Protein AF-A0A2V8JA60-F1 (afdb_monomer_lite)

Secondary structure (DSSP, 8-state):
-PPPPTTEEEEPPPEE-TTT--EEEEEEEEETTEEEEEEEEESSS-GGGPEEEEEEEESSHHHHHHHHHHHHHHH-TTPPPS-S--TT--EEEE--

Radius of gyration: 12.79 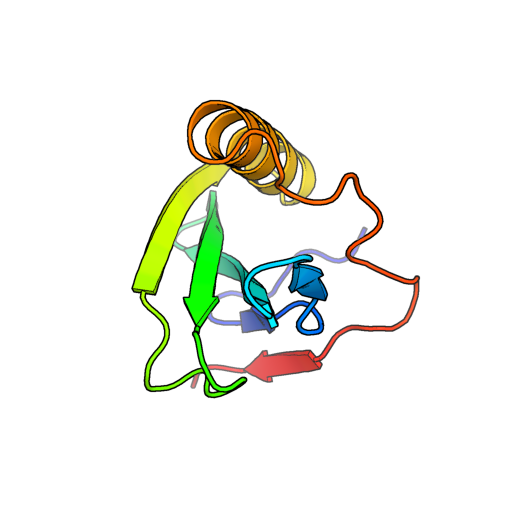Å; chains: 1; bounding box: 31×30×34 Å

Sequence (96 aa):
MARLSQNVVVLSKPVRTFPNGDFFYIELSRKHNRYDCVLKMARDASLQSSVVVVRAQGKTIREAEDDCYRKALERCPTFPRPPYVTRGSQLARVVA

Structure (mmCIF, N/CA/C/O backbone):
data_AF-A0A2V8JA60-F1
#
_entry.id   AF-A0A2V8JA60-F1
#
loop_
_atom_site.group_PDB
_atom_site.id
_atom_site.type_symbol
_atom_site.label_atom_id
_atom_site.label_alt_id
_atom_site.label_comp_id
_atom_site.label_asym_id
_atom_site.label_entity_id
_atom_site.label_seq_id
_atom_site.pdbx_PDB_ins_code
_atom_site.Cartn_x
_atom_site.Cartn_y
_atom_site.Cartn_z
_atom_site.occupancy
_atom_site.B_iso_or_equiv
_atom_site.auth_seq_id
_atom_site.auth_comp_id
_atom_site.auth_asym_id
_atom_site.auth_atom_id
_atom_site.pdbx_PDB_model_num
ATOM 1 N N . MET A 1 1 ? -19.063 0.094 5.513 1.00 45.81 1 MET A N 1
ATOM 2 C CA . MET A 1 1 ? -17.621 -0.148 5.267 1.00 45.81 1 MET A CA 1
ATOM 3 C C . MET A 1 1 ? -17.156 -1.243 6.213 1.00 45.81 1 MET A C 1
ATOM 5 O O . MET A 1 1 ? -17.303 -1.070 7.418 1.00 45.81 1 MET A O 1
ATOM 9 N N . ALA A 1 2 ? -16.689 -2.378 5.686 1.00 53.88 2 ALA A N 1
ATOM 10 C CA . ALA A 1 2 ? -16.215 -3.498 6.498 1.00 53.88 2 ALA A CA 1
ATOM 11 C C . ALA A 1 2 ? -14.965 -3.077 7.288 1.00 53.88 2 ALA A C 1
ATOM 13 O O . ALA A 1 2 ? -14.014 -2.547 6.715 1.00 53.88 2 ALA A O 1
ATOM 14 N N . ARG A 1 3 ? -14.985 -3.257 8.612 1.00 58.09 3 ARG A N 1
ATOM 15 C CA . ARG A 1 3 ? -13.802 -3.056 9.460 1.00 58.09 3 ARG A CA 1
ATOM 16 C C . ARG A 1 3 ? -12.839 -4.210 9.191 1.00 58.09 3 ARG A C 1
ATOM 18 O O . ARG A 1 3 ? -13.278 -5.355 9.193 1.00 58.09 3 ARG A O 1
ATOM 25 N N . LEU A 1 4 ? -11.551 -3.925 8.996 1.00 61.91 4 LEU A N 1
ATOM 26 C CA . LEU A 1 4 ? -10.550 -4.994 8.961 1.00 61.91 4 LEU A CA 1
ATOM 27 C C . LEU A 1 4 ? -10.515 -5.693 10.322 1.00 61.91 4 LEU A C 1
ATOM 29 O O . LEU A 1 4 ? -10.504 -5.038 11.376 1.00 61.91 4 LEU A O 1
ATOM 33 N N . SER A 1 5 ? -10.523 -7.022 10.290 1.00 65.56 5 SER A N 1
ATOM 34 C CA . SER A 1 5 ? -10.297 -7.845 11.473 1.00 65.56 5 SER A CA 1
ATOM 35 C C . SER A 1 5 ? -8.886 -7.596 12.008 1.00 65.56 5 SER A C 1
ATOM 37 O O . SER A 1 5 ? -7.973 -7.222 11.267 1.00 65.56 5 SER A O 1
ATOM 39 N N . GLN A 1 6 ? -8.714 -7.755 13.318 1.00 61.75 6 GLN A N 1
ATOM 40 C CA . GLN A 1 6 ? -7.394 -7.692 13.943 1.00 61.75 6 GLN A CA 1
ATOM 41 C C . GLN A 1 6 ? -6.474 -8.727 13.270 1.00 61.75 6 GLN A C 1
ATOM 43 O O . GLN A 1 6 ? -6.933 -9.818 12.944 1.00 61.75 6 GLN A O 1
ATOM 48 N N . ASN A 1 7 ? -5.214 -8.362 13.018 1.00 62.59 7 ASN A N 1
ATOM 49 C CA . ASN A 1 7 ? -4.198 -9.196 12.346 1.00 62.59 7 ASN A CA 1
ATOM 50 C C . ASN A 1 7 ? -4.418 -9.479 10.845 1.00 62.59 7 ASN A C 1
ATOM 52 O O . ASN A 1 7 ? -3.645 -10.210 10.228 1.00 62.59 7 ASN A O 1
ATOM 56 N N . VAL A 1 8 ? -5.417 -8.867 10.201 1.00 65.50 8 VAL A N 1
ATOM 57 C CA . VAL A 1 8 ? -5.529 -8.938 8.736 1.00 65.50 8 VAL A CA 1
ATOM 58 C C . VAL A 1 8 ? -4.623 -7.894 8.103 1.00 65.50 8 VAL A C 1
ATOM 60 O O . VAL A 1 8 ? -4.705 -6.708 8.438 1.00 65.50 8 VAL A O 1
ATOM 63 N N . VAL A 1 9 ? -3.791 -8.345 7.166 1.00 67.31 9 VAL A N 1
ATOM 64 C CA . VAL A 1 9 ? -2.930 -7.495 6.354 1.00 67.31 9 VAL A CA 1
ATOM 65 C C . VAL A 1 9 ? -3.458 -7.489 4.922 1.00 67.31 9 VAL A C 1
ATOM 67 O O . VAL A 1 9 ? -3.461 -8.503 4.227 1.00 67.31 9 VAL A O 1
ATOM 70 N N . VAL A 1 10 ? -3.936 -6.342 4.457 1.00 69.31 10 VAL A N 1
ATOM 71 C CA . VAL A 1 10 ? -4.343 -6.171 3.060 1.00 69.31 10 VAL A CA 1
ATOM 72 C C . VAL A 1 10 ? -3.185 -5.571 2.296 1.00 69.31 10 VAL A C 1
ATOM 74 O O . VAL A 1 10 ? -2.711 -4.490 2.635 1.00 69.31 10 VAL A O 1
ATOM 77 N N . LEU A 1 11 ? -2.752 -6.274 1.257 1.00 67.62 11 LEU A N 1
ATOM 78 C CA . LEU A 1 11 ? -1.745 -5.790 0.328 1.00 67.62 11 LEU A CA 1
ATOM 79 C C . LEU A 1 11 ? -2.443 -5.300 -0.940 1.00 67.62 11 LEU A C 1
ATOM 81 O O . LEU A 1 11 ? -3.292 -5.993 -1.511 1.00 67.62 11 LEU A O 1
ATOM 85 N N . SER A 1 12 ? -2.095 -4.096 -1.387 1.00 66.88 12 SER A N 1
ATOM 86 C CA . SER A 1 12 ? -2.506 -3.614 -2.702 1.00 66.88 12 SER A CA 1
ATOM 87 C C . SER A 1 12 ? -1.817 -4.418 -3.801 1.00 66.88 12 SER A C 1
ATOM 89 O O . SER A 1 12 ? -0.759 -5.023 -3.594 1.00 66.88 12 SER A O 1
ATOM 91 N N . LYS A 1 13 ? -2.381 -4.375 -5.014 1.00 63.81 13 LYS A N 1
ATOM 92 C CA . LYS A 1 13 ? -1.633 -4.833 -6.184 1.00 63.81 13 LYS A CA 1
ATOM 93 C C . LYS A 1 13 ? -0.366 -3.985 -6.359 1.00 63.81 13 LYS A C 1
ATOM 95 O O . LYS A 1 13 ? -0.405 -2.785 -6.067 1.00 63.81 13 LYS A O 1
ATOM 100 N N . PRO A 1 14 ? 0.729 -4.602 -6.832 1.00 64.62 14 PRO A N 1
ATOM 101 C CA . PRO A 1 14 ? 1.936 -3.878 -7.180 1.00 64.62 14 PRO A CA 1
ATOM 102 C C . PRO A 1 14 ? 1.635 -2.841 -8.260 1.00 64.62 14 PRO A C 1
ATOM 104 O O . PRO A 1 14 ? 1.052 -3.178 -9.292 1.00 64.62 14 PRO A O 1
ATOM 107 N N . VAL A 1 15 ? 2.072 -1.603 -8.050 1.00 67.44 15 VAL A N 1
ATOM 108 C CA . VAL A 1 15 ? 2.082 -0.587 -9.107 1.00 67.44 15 VAL A CA 1
ATOM 109 C C . VAL A 1 15 ? 3.516 -0.335 -9.524 1.00 67.44 15 VAL A C 1
ATOM 111 O O . VAL A 1 15 ? 4.355 0.029 -8.703 1.00 67.44 15 VAL A O 1
ATOM 114 N N . ARG A 1 16 ? 3.786 -0.567 -10.809 1.00 67.75 16 ARG A N 1
ATOM 115 C CA . ARG A 1 16 ? 5.092 -0.335 -11.418 1.00 67.75 16 ARG A CA 1
ATOM 116 C C . ARG A 1 16 ? 5.263 1.155 -11.699 1.00 67.75 16 ARG A C 1
ATOM 118 O O . ARG A 1 16 ? 4.406 1.751 -12.350 1.00 67.75 16 ARG A O 1
ATOM 125 N N . THR A 1 17 ? 6.356 1.750 -11.243 1.00 66.75 17 THR A N 1
ATOM 126 C CA . THR A 1 17 ? 6.724 3.119 -11.596 1.00 66.75 17 THR A CA 1
ATOM 127 C C . THR A 1 17 ? 7.552 3.160 -12.865 1.00 66.75 17 THR A C 1
ATOM 129 O O . THR A 1 17 ? 8.339 2.268 -13.177 1.00 66.75 17 THR A O 1
ATOM 132 N N . PHE A 1 18 ? 7.373 4.246 -13.604 1.00 53.72 18 PHE A N 1
ATOM 133 C CA . PHE A 1 18 ? 8.201 4.614 -14.739 1.00 53.72 18 PHE A CA 1
ATOM 134 C C . PHE A 1 18 ? 9.078 5.810 -14.331 1.00 53.72 18 PHE A C 1
ATOM 136 O O . PHE A 1 18 ? 8.576 6.676 -13.608 1.00 53.72 18 PHE A O 1
ATOM 143 N N . PRO A 1 19 ? 10.356 5.902 -14.753 1.00 60.41 19 PRO A N 1
ATOM 144 C CA . PRO A 1 19 ? 11.088 5.014 -15.670 1.00 60.41 19 PRO A CA 1
ATOM 145 C C . PRO A 1 19 ? 11.850 3.862 -14.995 1.00 60.41 19 PRO A C 1
ATOM 147 O O . PRO A 1 19 ? 12.246 2.922 -15.675 1.00 60.41 19 PRO A O 1
ATOM 150 N N . ASN A 1 20 ? 12.041 3.907 -13.674 1.00 65.94 20 ASN A N 1
ATOM 151 C CA . ASN A 1 20 ? 12.932 2.979 -12.965 1.00 65.94 20 ASN A CA 1
ATOM 152 C C . ASN A 1 20 ? 12.424 1.529 -12.917 1.00 65.94 20 ASN A C 1
ATOM 154 O O . ASN A 1 20 ? 13.208 0.613 -12.697 1.00 65.94 20 ASN A O 1
ATOM 158 N N . GLY A 1 21 ? 11.125 1.304 -13.132 1.00 67.88 21 GLY A N 1
ATOM 159 C CA . GLY A 1 21 ? 10.538 -0.031 -13.108 1.00 67.88 21 GLY A CA 1
ATOM 160 C C . GLY A 1 21 ? 10.299 -0.592 -11.707 1.00 67.88 21 GLY A C 1
ATOM 161 O O . GLY A 1 21 ? 9.950 -1.765 -11.613 1.00 67.88 21 GLY A O 1
ATOM 162 N N . ASP A 1 22 ? 10.443 0.218 -10.655 1.00 75.19 22 ASP A N 1
ATOM 163 C CA . ASP A 1 22 ? 10.213 -0.202 -9.273 1.00 75.19 22 ASP A CA 1
ATOM 164 C C . ASP A 1 22 ? 8.732 -0.515 -9.015 1.00 75.19 22 ASP A C 1
ATOM 166 O O . ASP A 1 22 ? 7.828 0.068 -9.610 1.00 75.19 22 ASP A O 1
ATOM 170 N N . PHE A 1 23 ? 8.465 -1.419 -8.085 1.00 76.38 23 PHE A N 1
ATOM 171 C CA . PHE A 1 23 ? 7.132 -1.853 -7.695 1.00 76.38 23 PHE A CA 1
ATOM 172 C C . PHE A 1 23 ? 6.774 -1.319 -6.317 1.00 76.38 23 PHE A C 1
ATOM 174 O O . PHE A 1 23 ? 7.493 -1.550 -5.347 1.00 76.38 23 PHE A O 1
ATOM 181 N N . PHE A 1 24 ? 5.628 -0.657 -6.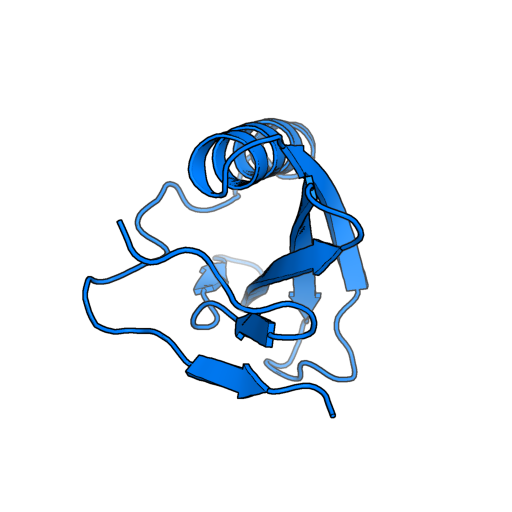213 1.00 77.69 24 PHE A N 1
ATOM 182 C CA . PHE A 1 24 ? 5.103 -0.159 -4.949 1.00 77.69 24 PHE A CA 1
ATOM 183 C C . PHE A 1 24 ? 3.932 -1.001 -4.458 1.00 77.69 24 PHE A C 1
ATOM 185 O O . PHE A 1 24 ? 3.055 -1.383 -5.234 1.00 77.69 24 PHE A O 1
ATOM 192 N N . TYR A 1 25 ? 3.906 -1.237 -3.150 1.00 77.50 25 TYR A N 1
ATOM 193 C CA . TYR A 1 25 ? 2.881 -1.993 -2.442 1.00 77.50 25 TYR A CA 1
ATOM 194 C C . TYR A 1 25 ? 2.401 -1.182 -1.256 1.00 77.50 25 TYR A C 1
ATOM 196 O O . TYR A 1 25 ? 3.207 -0.643 -0.500 1.00 77.50 25 TYR A O 1
ATOM 204 N N . ILE A 1 26 ? 1.095 -1.149 -1.055 1.00 78.81 26 ILE A N 1
ATOM 205 C CA . ILE A 1 26 ? 0.494 -0.578 0.139 1.00 78.81 26 ILE A CA 1
ATOM 206 C C . ILE A 1 26 ? 0.039 -1.732 1.010 1.00 78.81 26 ILE A C 1
ATOM 208 O O . ILE A 1 26 ? -0.721 -2.594 0.576 1.00 78.81 26 ILE A O 1
ATOM 212 N N . GLU A 1 27 ? 0.528 -1.749 2.237 1.00 82.12 27 GLU A N 1
ATOM 213 C CA . GLU A 1 27 ? 0.180 -2.720 3.252 1.00 82.12 27 GLU A CA 1
ATOM 214 C C . GLU A 1 27 ? -0.668 -2.036 4.322 1.00 82.12 27 GLU A C 1
ATOM 216 O O . GLU A 1 27 ? -0.207 -1.135 5.022 1.00 82.12 27 GLU A O 1
ATOM 221 N N . LEU A 1 28 ? -1.918 -2.469 4.443 1.00 81.81 28 LEU A N 1
ATOM 222 C CA . LEU A 1 28 ? -2.854 -2.003 5.455 1.00 81.81 28 LEU A CA 1
ATOM 223 C C . LEU A 1 28 ? -3.028 -3.077 6.510 1.00 81.81 28 LEU A C 1
ATOM 225 O O . LEU A 1 28 ? -3.387 -4.209 6.200 1.00 81.81 28 LEU A O 1
ATOM 229 N N . SER A 1 29 ? -2.830 -2.712 7.766 1.00 81.88 29 SER A N 1
ATOM 230 C CA . SER A 1 29 ? -3.035 -3.610 8.897 1.00 81.88 29 SER A CA 1
ATOM 231 C C . SER A 1 29 ? -3.785 -2.902 10.014 1.00 81.88 29 SER A C 1
ATOM 233 O O . SER A 1 29 ? -3.785 -1.674 10.106 1.00 81.88 29 SER A O 1
ATOM 235 N N . ARG A 1 30 ? -4.460 -3.667 10.873 1.00 81.38 30 ARG A N 1
ATOM 236 C CA . ARG A 1 30 ? -5.116 -3.126 12.067 1.00 81.38 30 ARG A CA 1
ATOM 237 C C . ARG A 1 30 ? -4.388 -3.594 13.320 1.00 81.38 30 ARG A C 1
ATOM 239 O O . ARG A 1 30 ? -4.392 -4.787 13.620 1.00 81.38 30 ARG A O 1
ATOM 246 N N . LYS A 1 31 ? -3.834 -2.651 14.087 1.00 79.94 31 LYS A N 1
ATOM 247 C CA . LYS A 1 31 ? -3.121 -2.906 15.345 1.00 79.94 31 LYS A CA 1
ATOM 248 C C . LYS A 1 31 ? -3.732 -2.082 16.478 1.00 79.94 31 LYS A C 1
ATOM 250 O O . LYS A 1 31 ? -3.851 -0.868 16.367 1.00 79.94 31 LYS A O 1
ATOM 255 N N . HIS A 1 32 ? -4.141 -2.746 17.563 1.00 74.69 32 HIS A N 1
ATOM 256 C CA . HIS A 1 32 ? -4.689 -2.122 18.785 1.00 74.69 32 HIS A CA 1
ATOM 257 C C . HIS A 1 32 ? -5.669 -0.963 18.515 1.00 74.69 32 HIS A C 1
ATOM 259 O O . HIS A 1 32 ? -5.537 0.134 19.049 1.00 74.69 32 HIS A O 1
ATOM 265 N N . ASN A 1 33 ? -6.658 -1.217 17.653 1.00 77.81 33 ASN A N 1
ATOM 266 C CA . ASN A 1 33 ? -7.717 -0.275 17.281 1.00 77.81 33 ASN A CA 1
ATOM 267 C C . ASN A 1 33 ? -7.315 0.915 16.383 1.00 77.81 33 ASN A C 1
ATOM 269 O O . ASN A 1 33 ? -8.162 1.757 16.090 1.00 77.81 33 ASN A O 1
ATOM 273 N N . ARG A 1 34 ? -6.074 0.960 15.892 1.00 81.62 34 ARG A N 1
ATOM 274 C CA . ARG A 1 34 ? -5.632 1.867 14.824 1.00 81.62 34 ARG A CA 1
ATOM 275 C C . ARG A 1 34 ? -5.373 1.098 13.534 1.00 81.62 34 ARG A C 1
ATOM 277 O O . ARG A 1 34 ? -5.144 -0.112 13.557 1.00 81.62 34 ARG A O 1
ATOM 284 N N . TYR A 1 35 ? -5.430 1.812 12.419 1.00 82.88 35 TYR A N 1
ATOM 285 C CA . TYR A 1 35 ? -5.043 1.304 11.112 1.00 82.88 35 TYR A CA 1
ATOM 286 C C . TYR A 1 35 ? -3.638 1.807 10.801 1.00 82.88 35 TYR A C 1
ATOM 288 O O . TYR A 1 35 ? -3.396 3.011 10.822 1.00 82.88 35 TYR A O 1
ATOM 296 N N . ASP A 1 36 ? -2.720 0.884 10.553 1.00 86.12 36 ASP A N 1
ATOM 297 C CA . ASP A 1 36 ? -1.380 1.156 10.050 1.00 86.12 36 ASP A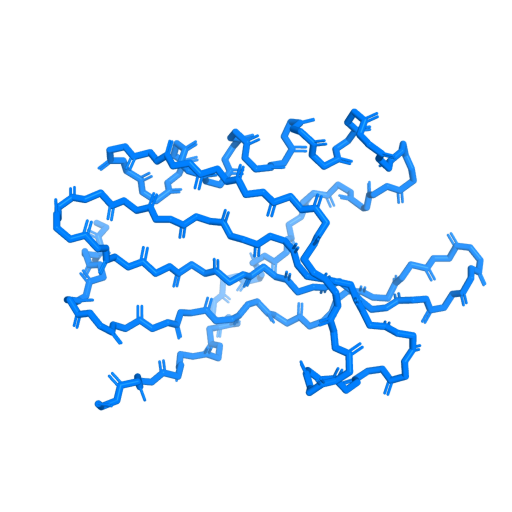 CA 1
ATOM 298 C C . ASP A 1 36 ? -1.407 1.006 8.526 1.00 86.12 36 ASP A C 1
ATOM 300 O O . ASP A 1 36 ? -1.893 0.001 8.005 1.00 86.12 36 ASP A O 1
ATOM 304 N N . CYS A 1 37 ? -0.857 1.993 7.825 1.00 85.62 37 CYS A N 1
ATOM 305 C CA . CYS A 1 37 ? -0.626 1.962 6.389 1.00 85.62 37 CYS A CA 1
ATOM 306 C C . CYS A 1 37 ? 0.877 2.073 6.132 1.00 85.62 37 CYS A C 1
ATOM 308 O O . CYS A 1 37 ? 1.529 3.018 6.584 1.00 85.62 37 CYS A O 1
ATOM 310 N N . VAL A 1 38 ? 1.438 1.098 5.425 1.00 87.38 38 VAL A N 1
ATOM 311 C CA . VAL A 1 38 ? 2.864 1.017 5.117 1.00 87.38 38 VAL A CA 1
ATOM 312 C C . VAL A 1 38 ? 3.034 0.956 3.609 1.00 87.38 38 VAL A C 1
ATOM 314 O O . VAL A 1 38 ? 2.549 0.033 2.964 1.00 87.38 38 VAL A O 1
ATOM 317 N N . LEU A 1 39 ? 3.754 1.921 3.047 1.00 84.31 39 LEU A N 1
ATOM 318 C CA . LEU A 1 39 ? 4.176 1.876 1.657 1.00 84.31 39 LEU A CA 1
ATOM 319 C C . LEU A 1 39 ? 5.519 1.157 1.569 1.00 84.31 39 LEU A C 1
ATOM 321 O O . LEU A 1 39 ? 6.496 1.581 2.193 1.00 84.31 39 LEU A O 1
ATOM 325 N N . LYS A 1 40 ? 5.573 0.097 0.772 1.00 85.19 40 LYS A N 1
ATOM 326 C CA . LYS A 1 40 ? 6.781 -0.668 0.474 1.00 85.19 40 LYS A CA 1
ATOM 327 C C . LYS A 1 40 ? 7.147 -0.513 -0.997 1.00 85.19 40 LYS A C 1
ATOM 329 O O . LYS A 1 40 ? 6.265 -0.419 -1.844 1.00 85.19 40 LYS A O 1
ATOM 334 N N . MET A 1 41 ? 8.438 -0.512 -1.293 1.00 80.38 41 MET A N 1
ATOM 335 C CA . MET A 1 41 ? 8.993 -0.424 -2.642 1.00 80.38 41 MET A CA 1
ATOM 336 C C . MET A 1 41 ? 9.938 -1.600 -2.871 1.00 80.38 41 MET A C 1
ATOM 338 O O . MET A 1 41 ? 10.793 -1.864 -2.031 1.00 80.38 41 MET A O 1
ATOM 342 N N . ALA A 1 42 ? 9.798 -2.307 -3.985 1.00 81.81 42 ALA A N 1
ATOM 343 C CA . ALA A 1 42 ? 10.684 -3.391 -4.396 1.00 81.81 42 ALA A CA 1
ATOM 344 C C . ALA A 1 42 ? 11.178 -3.149 -5.820 1.00 81.81 42 ALA A C 1
ATOM 346 O O . ALA A 1 42 ? 10.400 -2.725 -6.665 1.00 81.81 42 ALA A O 1
ATOM 347 N N . ARG A 1 43 ? 12.438 -3.470 -6.113 1.00 75.56 43 ARG A N 1
ATOM 348 C CA . ARG A 1 43 ? 12.982 -3.335 -7.475 1.00 75.56 43 ARG A CA 1
ATOM 349 C C . ARG A 1 43 ? 12.474 -4.432 -8.422 1.00 75.56 43 ARG A C 1
ATOM 351 O O . ARG A 1 43 ? 12.105 -4.138 -9.550 1.00 75.56 43 ARG A O 1
ATOM 358 N N . ASP A 1 44 ? 12.335 -5.666 -7.929 1.00 73.06 44 ASP A N 1
ATOM 359 C CA . ASP A 1 44 ? 12.088 -6.863 -8.760 1.00 73.06 44 ASP A CA 1
ATOM 360 C C . ASP A 1 44 ? 10.721 -7.532 -8.526 1.00 73.06 44 ASP A C 1
ATOM 362 O O . ASP A 1 44 ? 10.603 -8.754 -8.514 1.00 73.06 44 ASP A O 1
ATOM 366 N N . ALA A 1 45 ? 9.672 -6.754 -8.249 1.00 67.19 45 ALA A N 1
ATOM 367 C CA . ALA A 1 45 ? 8.324 -7.251 -7.925 1.00 67.19 45 ALA A CA 1
ATOM 368 C C . ALA A 1 45 ? 8.238 -8.237 -6.728 1.00 67.19 45 ALA A C 1
ATOM 370 O O . ALA A 1 45 ? 7.175 -8.814 -6.465 1.00 67.19 45 ALA A O 1
ATOM 371 N N . SER A 1 46 ? 9.327 -8.416 -5.975 1.00 71.69 46 SER A N 1
ATOM 372 C CA . SER A 1 46 ? 9.402 -9.305 -4.818 1.00 71.69 46 SER A CA 1
ATOM 373 C C . SER A 1 46 ? 9.080 -8.561 -3.524 1.00 71.69 46 SER A C 1
ATOM 375 O O . SER A 1 46 ? 9.816 -7.675 -3.090 1.00 71.69 46 SER A O 1
ATOM 377 N N . LEU A 1 47 ? 8.007 -8.978 -2.847 1.00 68.62 47 LEU A N 1
ATOM 378 C CA . LEU A 1 47 ? 7.630 -8.463 -1.525 1.00 68.62 47 LEU A CA 1
ATOM 379 C C . LEU A 1 47 ? 8.694 -8.742 -0.448 1.00 68.62 47 LEU A C 1
ATOM 381 O O . LEU A 1 47 ? 8.790 -7.979 0.512 1.00 68.62 47 LEU A O 1
ATOM 385 N N . GLN A 1 48 ? 9.490 -9.808 -0.586 1.00 75.69 48 GLN A N 1
ATOM 386 C CA . GLN A 1 48 ? 10.531 -10.160 0.392 1.00 75.69 48 GLN A CA 1
ATOM 387 C C . GLN A 1 48 ? 11.716 -9.190 0.358 1.00 75.69 48 GLN A C 1
ATOM 389 O O . GLN A 1 48 ? 12.307 -8.903 1.392 1.00 75.69 48 GLN A O 1
ATOM 394 N N . SER A 1 49 ? 12.017 -8.646 -0.819 1.00 75.81 49 SER A N 1
ATOM 395 C CA . SER A 1 49 ? 13.089 -7.668 -1.031 1.00 75.81 49 SER A CA 1
ATOM 396 C C . SER A 1 49 ? 12.578 -6.225 -0.967 1.00 75.81 49 SER A C 1
ATOM 398 O O . SER A 1 49 ? 13.243 -5.306 -1.442 1.00 75.81 49 SER A O 1
ATOM 400 N N . SER A 1 50 ? 11.370 -6.020 -0.431 1.00 78.69 50 SER A N 1
ATOM 401 C CA . SER A 1 50 ? 10.741 -4.705 -0.382 1.00 78.69 50 SER A CA 1
ATOM 402 C C . SER A 1 50 ? 11.228 -3.882 0.813 1.00 78.69 50 SER A C 1
ATOM 404 O O . SER A 1 50 ? 11.367 -4.379 1.931 1.00 78.69 50 SER A O 1
ATOM 406 N N . VAL A 1 51 ? 11.470 -2.596 0.578 1.00 82.38 51 VAL A N 1
ATOM 407 C CA . VAL A 1 51 ? 11.893 -1.623 1.588 1.00 82.38 51 VAL A CA 1
ATOM 408 C C . VAL A 1 51 ? 10.704 -0.754 1.971 1.00 82.38 51 VAL A C 1
ATOM 410 O O . VAL A 1 51 ? 9.947 -0.307 1.111 1.00 82.38 51 VAL A O 1
ATOM 413 N N . VAL A 1 52 ? 10.531 -0.492 3.267 1.00 85.94 52 VAL A N 1
ATOM 414 C CA . VAL A 1 52 ? 9.498 0.428 3.758 1.00 85.94 52 VAL A CA 1
ATOM 415 C C . VAL A 1 52 ? 9.897 1.866 3.429 1.00 85.94 52 VAL A C 1
ATOM 417 O O . VAL A 1 52 ? 10.883 2.377 3.955 1.00 85.94 52 VAL A O 1
ATOM 420 N N . VAL A 1 53 ? 9.105 2.531 2.591 1.00 82.62 53 VAL A N 1
ATOM 421 C CA . VAL A 1 53 ? 9.327 3.925 2.181 1.00 82.62 53 VAL A CA 1
ATOM 422 C C . VAL A 1 53 ? 8.563 4.883 3.081 1.00 82.62 53 VAL A C 1
ATOM 424 O O . VAL A 1 53 ? 9.093 5.924 3.460 1.00 82.62 53 VAL A O 1
ATOM 427 N N . VAL A 1 54 ? 7.324 4.546 3.443 1.00 86.44 54 VAL A N 1
ATOM 428 C CA . VAL A 1 54 ? 6.456 5.399 4.266 1.00 86.44 54 VAL A CA 1
ATOM 429 C C . VAL A 1 54 ? 5.665 4.553 5.244 1.00 86.44 54 VAL A C 1
ATOM 431 O O . VAL A 1 54 ? 5.234 3.447 4.926 1.00 86.44 54 VAL A O 1
ATOM 434 N N . ARG A 1 55 ? 5.423 5.112 6.429 1.00 88.25 55 ARG A N 1
ATOM 435 C CA . ARG A 1 55 ? 4.474 4.583 7.402 1.00 88.25 55 ARG A CA 1
ATOM 436 C C . ARG A 1 55 ? 3.548 5.693 7.890 1.00 88.25 55 ARG A C 1
ATOM 438 O O . ARG A 1 55 ? 4.005 6.788 8.218 1.00 88.25 55 ARG A O 1
ATOM 445 N N . ALA A 1 56 ? 2.264 5.384 7.968 1.00 87.19 56 ALA A N 1
ATOM 446 C CA . ALA A 1 56 ? 1.223 6.252 8.493 1.00 87.19 56 ALA A CA 1
ATOM 447 C C . ALA A 1 56 ? 0.262 5.462 9.385 1.00 87.19 56 ALA A C 1
ATOM 449 O O . ALA A 1 56 ? 0.144 4.240 9.268 1.00 87.19 56 ALA A O 1
ATOM 450 N N . GLN A 1 57 ? -0.413 6.165 10.291 1.00 88.50 57 GLN A N 1
ATOM 451 C CA . GLN A 1 57 ? -1.421 5.592 11.176 1.00 88.50 57 GLN A CA 1
ATOM 452 C C . GLN A 1 57 ? -2.667 6.468 11.179 1.00 88.50 57 GLN A C 1
ATOM 454 O O . GLN A 1 57 ? -2.563 7.689 11.224 1.00 88.50 57 GLN A O 1
ATOM 459 N N . GLY A 1 58 ? -3.837 5.838 11.193 1.00 84.38 58 GLY A N 1
ATOM 460 C CA . GLY A 1 58 ? -5.127 6.520 11.233 1.00 84.38 58 GLY A CA 1
ATOM 461 C C . GLY A 1 58 ? -6.127 5.814 12.141 1.00 84.38 58 GLY A C 1
ATOM 462 O O . GLY A 1 58 ? -5.990 4.629 12.465 1.00 84.38 58 GLY A O 1
ATOM 463 N N . LYS A 1 59 ? -7.167 6.540 12.559 1.00 85.31 59 LYS A N 1
ATOM 464 C CA . LYS A 1 59 ? -8.318 5.956 13.267 1.00 85.31 59 LYS A CA 1
ATOM 465 C C . LYS A 1 59 ? -9.220 5.190 12.304 1.00 85.31 59 LYS A C 1
ATOM 467 O O . LYS A 1 59 ? -9.926 4.271 12.713 1.00 85.31 59 LYS A O 1
ATOM 472 N N . THR A 1 60 ? -9.179 5.547 11.023 1.00 80.88 60 THR A N 1
ATOM 473 C CA . THR A 1 60 ? -9.865 4.841 9.939 1.00 80.88 60 THR A CA 1
ATOM 474 C C . THR A 1 60 ? -8.874 4.393 8.868 1.00 80.88 60 THR A C 1
ATOM 476 O O . THR A 1 60 ? -7.791 4.960 8.750 1.00 80.88 60 THR A O 1
ATOM 479 N N . ILE A 1 61 ? -9.263 3.393 8.068 1.00 78.06 61 ILE A N 1
ATOM 480 C CA . ILE A 1 61 ? -8.479 2.933 6.909 1.00 78.06 61 ILE A CA 1
ATOM 481 C C . ILE A 1 61 ? -8.162 4.117 5.994 1.00 78.06 61 ILE A C 1
ATOM 483 O O . ILE A 1 61 ? -7.008 4.352 5.671 1.00 78.06 61 ILE A O 1
ATOM 487 N N . ARG A 1 62 ? -9.187 4.910 5.663 1.00 77.56 62 ARG A N 1
ATOM 488 C CA . ARG A 1 62 ? -9.072 6.037 4.736 1.00 77.56 62 ARG A CA 1
ATOM 489 C C . ARG A 1 62 ? -8.127 7.123 5.240 1.00 77.56 62 ARG A C 1
ATOM 491 O O . ARG A 1 62 ? -7.390 7.698 4.457 1.00 77.56 62 ARG A O 1
ATOM 498 N N . GLU A 1 63 ? -8.147 7.394 6.540 1.00 81.69 63 GLU A N 1
ATOM 499 C CA . GLU A 1 63 ? -7.253 8.372 7.166 1.00 81.69 63 GLU A CA 1
ATOM 500 C C . GLU A 1 63 ? -5.798 7.879 7.169 1.00 81.69 63 GLU A C 1
ATOM 502 O O . GLU A 1 63 ? -4.890 8.645 6.863 1.00 81.69 63 GLU A O 1
ATOM 507 N N . ALA A 1 64 ? -5.579 6.586 7.445 1.00 83.00 64 ALA A N 1
ATOM 508 C CA . ALA A 1 64 ? -4.253 5.976 7.373 1.00 83.00 64 ALA A CA 1
ATOM 509 C C . ALA A 1 64 ? -3.709 5.958 5.935 1.00 83.00 64 ALA A C 1
ATOM 511 O O . ALA A 1 64 ? -2.532 6.239 5.722 1.00 83.00 64 ALA A O 1
ATOM 512 N N . GLU A 1 65 ? -4.564 5.651 4.956 1.00 79.62 65 GLU A N 1
ATOM 513 C CA . GLU A 1 65 ? -4.235 5.693 3.532 1.00 79.62 65 GLU A CA 1
ATOM 514 C C . GLU A 1 65 ? -3.883 7.113 3.081 1.00 79.62 65 GLU A C 1
ATOM 516 O O . GLU A 1 65 ? -2.818 7.310 2.506 1.00 79.62 65 GLU A O 1
ATOM 521 N N . ASP A 1 66 ? -4.738 8.104 3.358 1.00 82.31 66 ASP A N 1
ATOM 522 C CA . ASP A 1 66 ? -4.544 9.494 2.919 1.00 82.31 66 ASP A CA 1
ATOM 523 C C . ASP A 1 66 ? -3.233 10.089 3.453 1.00 82.31 66 ASP A C 1
ATOM 525 O O . ASP A 1 66 ? -2.455 10.674 2.698 1.00 82.31 66 ASP A O 1
ATOM 529 N N . ASP A 1 67 ? -2.932 9.855 4.733 1.00 85.31 67 ASP A N 1
ATOM 530 C CA . ASP A 1 67 ? -1.672 10.291 5.340 1.00 85.31 67 ASP A CA 1
ATOM 531 C C . ASP A 1 67 ? -0.460 9.546 4.751 1.00 85.31 67 ASP A C 1
ATOM 533 O O . ASP A 1 67 ? 0.592 10.146 4.513 1.00 85.31 67 ASP A O 1
ATOM 537 N N . CYS A 1 68 ? -0.606 8.252 4.441 1.00 84.12 68 CYS A N 1
ATOM 538 C CA . CYS A 1 68 ? 0.437 7.483 3.760 1.00 84.12 68 CYS A CA 1
ATOM 539 C C . CYS A 1 68 ? 0.712 8.038 2.359 1.00 84.12 68 CYS A C 1
ATOM 541 O O . CYS A 1 68 ? 1.872 8.222 1.995 1.00 84.12 68 CYS A O 1
ATOM 543 N N . TYR A 1 69 ? -0.338 8.362 1.598 1.00 77.81 69 TYR A N 1
ATOM 544 C CA . TYR A 1 69 ? -0.226 8.941 0.260 1.00 77.81 69 TYR A CA 1
ATOM 545 C C . TYR A 1 69 ? 0.430 10.310 0.275 1.00 77.81 69 TYR A C 1
ATOM 547 O O . TYR A 1 69 ? 1.307 10.578 -0.544 1.00 77.81 69 TYR A O 1
ATOM 555 N N . ARG A 1 70 ? 0.029 11.168 1.212 1.00 82.62 70 ARG A N 1
ATOM 556 C CA . ARG A 1 70 ? 0.599 12.507 1.351 1.00 82.62 70 ARG A CA 1
ATOM 557 C C . ARG A 1 70 ? 2.108 12.430 1.571 1.00 82.62 70 ARG A C 1
ATOM 559 O O . ARG A 1 70 ? 2.869 13.000 0.798 1.00 82.62 70 ARG A O 1
ATOM 566 N N . LYS A 1 71 ? 2.535 11.612 2.535 1.00 85.50 71 LYS A N 1
ATOM 567 C CA . LYS A 1 71 ? 3.954 11.368 2.832 1.00 85.50 71 LYS A CA 1
ATOM 568 C C . LYS A 1 71 ? 4.695 10.672 1.687 1.00 85.50 71 LYS A C 1
ATOM 570 O O . LYS A 1 71 ? 5.884 10.912 1.487 1.00 85.50 71 LYS A O 1
ATOM 575 N N . ALA A 1 72 ? 4.020 9.799 0.940 1.00 80.50 72 ALA A N 1
ATOM 576 C CA . ALA A 1 72 ? 4.596 9.138 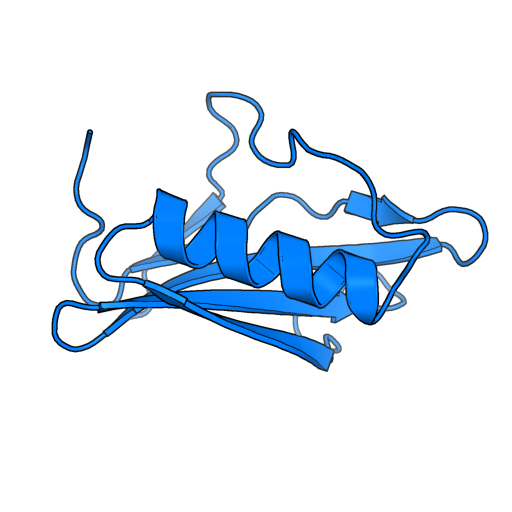-0.228 1.00 80.50 72 ALA A CA 1
ATOM 577 C C . ALA A 1 72 ? 4.877 10.125 -1.357 1.00 80.50 72 ALA A C 1
ATOM 579 O O . ALA A 1 72 ? 5.954 10.062 -1.934 1.00 80.50 72 ALA A O 1
ATOM 580 N N . LEU A 1 73 ? 3.962 11.058 -1.627 1.00 78.31 73 LEU A N 1
ATOM 581 C CA . LEU A 1 73 ? 4.163 12.114 -2.619 1.00 78.31 73 LEU A CA 1
ATOM 582 C C . LEU A 1 73 ? 5.275 13.086 -2.208 1.00 78.31 73 LEU A C 1
ATOM 584 O O . LEU A 1 73 ? 6.043 13.520 -3.060 1.00 78.31 73 LEU A O 1
ATOM 588 N N . GLU A 1 74 ? 5.399 13.388 -0.912 1.00 81.38 74 GLU A N 1
ATOM 589 C CA . GLU A 1 74 ? 6.494 14.217 -0.389 1.00 81.38 74 GLU A CA 1
ATOM 590 C C . GLU A 1 74 ? 7.865 13.547 -0.549 1.00 81.38 74 GLU A C 1
ATOM 592 O O . GLU A 1 74 ? 8.838 14.207 -0.906 1.00 81.38 74 GLU A O 1
ATOM 597 N N . ARG A 1 75 ? 7.962 12.231 -0.303 1.00 76.44 75 ARG A N 1
ATOM 598 C CA . ARG A 1 75 ? 9.225 11.482 -0.449 1.00 76.44 75 ARG A CA 1
ATOM 599 C C . ARG A 1 75 ? 9.534 11.084 -1.889 1.00 76.44 75 ARG A C 1
ATOM 601 O O . ARG A 1 75 ? 10.699 10.989 -2.266 1.00 76.44 75 ARG A O 1
ATOM 608 N N . CYS A 1 76 ? 8.504 10.807 -2.675 1.00 72.06 76 CYS A N 1
ATOM 609 C CA . CYS A 1 76 ? 8.590 10.312 -4.038 1.00 72.06 76 CYS A CA 1
ATOM 610 C C . CYS A 1 76 ? 7.630 11.133 -4.917 1.00 72.06 76 CYS A C 1
ATOM 612 O O . CYS A 1 76 ? 6.465 10.763 -5.061 1.00 72.06 76 CYS A O 1
ATOM 614 N N . PRO A 1 77 ? 8.090 12.223 -5.555 1.00 68.56 77 PRO A N 1
ATOM 615 C CA . PRO A 1 77 ? 7.221 13.082 -6.368 1.00 68.56 77 PRO A CA 1
ATOM 616 C C . PRO A 1 77 ? 6.623 12.354 -7.584 1.00 68.56 77 PRO A C 1
ATOM 618 O O . PRO A 1 77 ? 5.546 12.709 -8.057 1.00 68.56 77 PRO A O 1
ATOM 621 N N . THR A 1 78 ? 7.288 11.297 -8.059 1.00 66.56 78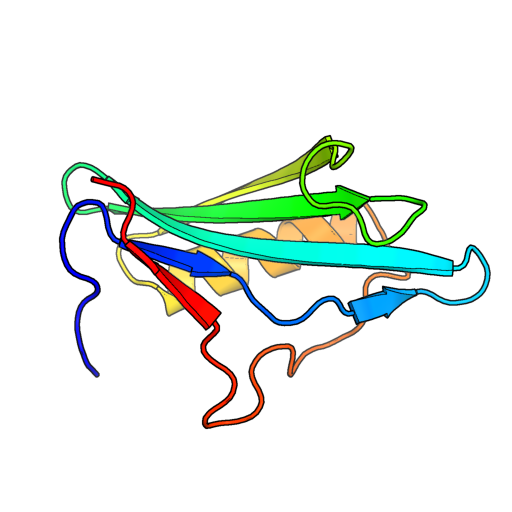 THR A N 1
ATOM 622 C CA . THR A 1 78 ? 6.830 10.423 -9.153 1.00 66.56 78 THR A CA 1
ATOM 623 C C . THR A 1 78 ? 5.929 9.282 -8.669 1.00 66.56 78 THR A C 1
ATOM 625 O O . THR A 1 78 ? 5.646 8.351 -9.424 1.00 66.56 78 THR A O 1
ATOM 628 N N . PHE A 1 79 ? 5.503 9.302 -7.403 1.00 67.88 79 PHE A N 1
ATOM 629 C CA . PHE A 1 79 ? 4.589 8.296 -6.888 1.00 67.88 79 PHE A CA 1
ATOM 630 C C . PHE A 1 79 ? 3.261 8.377 -7.664 1.00 67.88 79 PHE A C 1
ATOM 632 O O . PHE A 1 79 ? 2.695 9.470 -7.786 1.00 67.88 79 PHE A O 1
ATOM 639 N N . PRO A 1 80 ? 2.760 7.259 -8.224 1.00 63.75 80 PRO A N 1
ATOM 640 C CA . PRO A 1 80 ? 1.540 7.285 -9.017 1.00 63.75 80 PRO A CA 1
ATOM 641 C C . PRO A 1 80 ? 0.377 7.889 -8.210 1.00 63.75 80 PRO A C 1
ATOM 643 O O . PRO A 1 80 ? 0.282 7.748 -6.987 1.00 63.75 80 PRO A O 1
ATOM 646 N N . ARG A 1 81 ? -0.537 8.598 -8.869 1.00 59.09 81 ARG A N 1
ATOM 647 C CA . ARG A 1 81 ? -1.756 9.052 -8.190 1.00 59.09 81 ARG A CA 1
ATOM 648 C C . ARG A 1 81 ? -2.768 7.898 -8.151 1.00 59.09 81 ARG A C 1
ATOM 650 O O . ARG A 1 81 ? -2.791 7.097 -9.085 1.00 59.09 81 ARG A O 1
ATOM 657 N N . PRO A 1 82 ? -3.574 7.775 -7.080 1.00 55.84 82 PRO A N 1
ATOM 658 C CA . PRO A 1 82 ? -4.603 6.738 -6.967 1.00 55.84 82 PRO A CA 1
ATOM 659 C C . PRO A 1 82 ? -5.527 6.703 -8.203 1.00 55.84 82 PRO A C 1
ATOM 661 O O . PRO A 1 82 ? -5.720 7.743 -8.835 1.00 55.84 82 PRO A O 1
ATOM 664 N N . PRO A 1 83 ? -6.124 5.536 -8.536 1.00 51.72 83 PRO A N 1
ATOM 665 C CA . PRO A 1 83 ? -6.518 4.488 -7.589 1.00 51.72 83 PRO A CA 1
ATOM 666 C C . PRO A 1 83 ? -5.653 3.215 -7.619 1.00 51.72 83 PRO A C 1
ATOM 668 O O . PRO A 1 83 ? -5.714 2.410 -8.542 1.00 51.72 83 PRO A O 1
ATOM 671 N N . TYR A 1 84 ? -4.941 2.966 -6.517 1.00 54.81 84 TYR A N 1
ATOM 672 C CA . TYR A 1 84 ? -4.248 1.696 -6.228 1.00 54.81 84 TYR A CA 1
ATOM 673 C C . TYR A 1 84 ? -5.201 0.556 -5.855 1.00 54.81 84 TYR A C 1
ATOM 675 O O . TYR A 1 84 ? -4.829 -0.617 -5.827 1.00 54.81 84 TYR A O 1
ATOM 683 N N . VAL A 1 85 ? -6.449 0.918 -5.561 1.00 47.94 85 VAL A N 1
ATOM 684 C CA . VAL A 1 85 ? -7.532 0.002 -5.240 1.00 47.94 85 VAL A CA 1
ATOM 685 C C . VAL A 1 85 ? -8.522 0.066 -6.395 1.00 47.94 85 VAL A C 1
ATOM 687 O O . VAL A 1 85 ? -9.443 0.881 -6.409 1.00 47.94 85 VAL A O 1
ATOM 690 N N . THR A 1 86 ? -8.350 -0.792 -7.396 1.00 41.41 86 THR A N 1
ATOM 691 C CA . THR A 1 86 ? -9.493 -1.149 -8.243 1.00 41.41 86 THR A CA 1
ATOM 692 C C . THR A 1 86 ? -10.503 -1.852 -7.333 1.00 41.41 86 THR A C 1
ATOM 694 O O . THR A 1 86 ? -10.131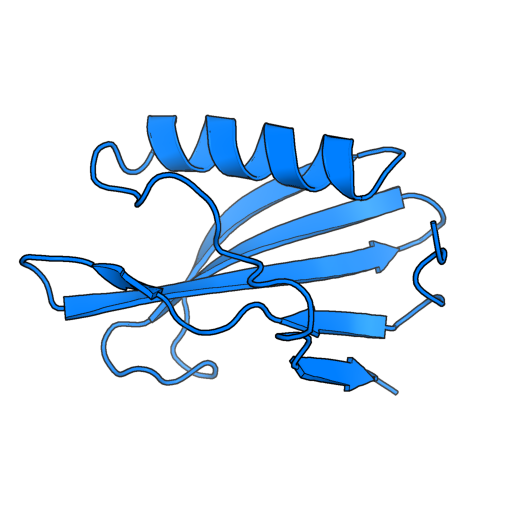 -2.772 -6.599 1.00 41.41 86 THR A O 1
ATOM 697 N N . ARG A 1 87 ? -11.765 -1.393 -7.297 1.00 37.47 87 ARG A N 1
ATOM 698 C CA . ARG A 1 87 ? -12.846 -2.067 -6.547 1.00 37.47 87 ARG A CA 1
ATOM 699 C C . ARG A 1 87 ? -12.802 -3.568 -6.876 1.00 37.47 87 ARG A C 1
ATOM 701 O O . ARG A 1 87 ? -12.957 -3.929 -8.034 1.00 37.47 87 ARG A O 1
ATOM 708 N N . GLY A 1 88 ? -12.548 -4.413 -5.874 1.00 40.66 88 GLY A N 1
ATOM 709 C CA . GLY A 1 88 ? -12.414 -5.871 -6.037 1.00 40.66 88 GLY A CA 1
ATOM 710 C C . GLY A 1 88 ? -10.979 -6.418 -6.083 1.00 40.66 88 GLY A C 1
ATOM 711 O O . GLY A 1 88 ? -10.795 -7.627 -6.115 1.00 40.66 88 GLY A O 1
ATOM 712 N N . SER A 1 89 ? -9.948 -5.570 -6.033 1.00 47.69 89 SER A N 1
ATOM 713 C CA . SER A 1 89 ? -8.539 -5.978 -6.136 1.00 47.69 89 SER A CA 1
ATOM 714 C C . SER A 1 89 ? -7.851 -6.213 -4.777 1.00 47.69 89 SER A C 1
ATOM 716 O O . SER A 1 89 ? -6.697 -5.824 -4.587 1.00 47.69 89 SER A O 1
ATOM 718 N N . GLN A 1 90 ? -8.552 -6.818 -3.815 1.00 50.75 90 GLN A N 1
ATOM 719 C CA . GLN A 1 90 ? -7.996 -7.134 -2.495 1.00 50.75 90 GLN A CA 1
ATOM 720 C C . GLN A 1 90 ? -7.230 -8.463 -2.543 1.00 50.75 90 GLN A C 1
ATOM 722 O O . GLN A 1 90 ? -7.840 -9.528 -2.561 1.00 50.75 90 GLN A O 1
ATOM 727 N N . LEU A 1 91 ? -5.895 -8.413 -2.508 1.00 51.22 91 LEU A N 1
ATOM 728 C CA . LEU A 1 91 ? -5.097 -9.547 -2.037 1.00 51.22 91 LEU A CA 1
ATOM 729 C C . LEU A 1 91 ? -5.035 -9.432 -0.509 1.00 51.22 91 LEU A C 1
ATOM 731 O O . LEU A 1 91 ? -4.146 -8.802 0.064 1.00 51.22 91 LEU A O 1
ATOM 735 N N . ALA A 1 92 ? -6.058 -9.965 0.156 1.00 47.91 92 ALA A N 1
ATOM 736 C CA . ALA A 1 92 ? -6.092 -10.038 1.609 1.00 47.91 92 ALA A CA 1
ATOM 737 C C . ALA A 1 92 ? -5.214 -11.208 2.062 1.00 47.91 92 ALA A C 1
ATOM 739 O O . ALA A 1 92 ? -5.506 -12.365 1.761 1.00 47.91 92 ALA A O 1
ATOM 740 N N . ARG A 1 93 ? -4.133 -10.912 2.785 1.00 46.50 93 ARG A N 1
ATOM 741 C CA . ARG A 1 93 ? -3.299 -11.921 3.434 1.00 46.50 93 ARG A CA 1
ATOM 742 C C . ARG A 1 93 ? -3.610 -11.898 4.927 1.00 46.50 93 ARG A C 1
ATOM 744 O O . ARG A 1 93 ? -3.331 -10.931 5.630 1.00 46.50 93 ARG A O 1
ATOM 751 N N . VAL A 1 94 ? -4.222 -12.966 5.423 1.00 45.03 94 VAL A N 1
ATOM 752 C CA . VAL A 1 94 ? -4.407 -13.143 6.866 1.00 45.03 94 VAL A CA 1
ATOM 753 C C . VAL A 1 94 ? -3.046 -13.512 7.447 1.00 45.03 94 VAL A C 1
ATOM 755 O O . VAL A 1 94 ? -2.445 -14.499 7.026 1.00 45.03 94 VAL A O 1
ATOM 758 N N . VAL A 1 95 ? -2.523 -12.684 8.350 1.00 39.56 95 VAL A N 1
ATOM 759 C CA . VAL A 1 95 ? -1.319 -13.018 9.112 1.00 39.56 95 VAL A CA 1
ATOM 760 C C . VAL A 1 95 ? -1.818 -13.662 10.401 1.00 39.56 95 VAL A C 1
ATOM 762 O O . VAL A 1 95 ? -2.448 -12.988 11.214 1.00 39.56 95 VAL A O 1
ATOM 765 N N . ALA A 1 96 ? -1.650 -14.984 10.493 1.00 33.06 96 ALA A N 1
ATOM 766 C CA . ALA A 1 96 ? -1.951 -15.773 11.686 1.00 33.06 96 ALA A CA 1
ATOM 767 C C . ALA A 1 96 ? -0.921 -15.502 12.789 1.00 33.06 96 ALA A C 1
ATOM 769 O O . ALA A 1 96 ? 0.270 -15.326 12.435 1.00 33.06 96 ALA A O 1
#

Foldseek 3Di:
DDDDDAQKWWKFPWDAFPPQRKTWIWIWHDDPQKIKIWIWIGNPSDPVRIDTPFIAIGNDPVRRVVVRVVSCCVRPVRPDDDDSDDPPRTPIDRDD

pLDDT: mean 70.49, std 13.8, range [33.06, 88.5]